Protein AF-A0A822G9Q0-F1 (afdb_monomer_lite)

Radius of gyration: 15.82 Å; chains: 1; bounding box: 47×33×41 Å

Sequence (144 aa):
IFIHFIEAINGRDPIRTTTFRTIPLTQNSLTIFWSRPFHLAFIEFYNKMYYLAIIQKTYQQPTNIVKKIKSSDRCQHISELFNETFVQLNLIRRIKYYHLPCQQNLSKLQCFYDDVHICLCYNHRKQHVANCFEFNHDMKLDCL

Structure (mmCIF, N/CA/C/O backbone):
data_AF-A0A822G9Q0-F1
#
_entry.id   AF-A0A822G9Q0-F1
#
loop_
_atom_site.group_PDB
_atom_site.id
_atom_site.type_symbol
_atom_site.label_atom_id
_atom_site.label_alt_id
_atom_site.label_comp_id
_atom_site.label_asym_id
_atom_site.label_entity_id
_atom_site.label_seq_id
_atom_site.pdbx_PDB_ins_code
_atom_site.Cartn_x
_atom_site.Cartn_y
_atom_site.Cartn_z
_atom_site.occupancy
_atom_site.B_iso_or_equiv
_atom_site.auth_seq_id
_atom_site.auth_comp_id
_atom_site.auth_asym_id
_atom_site.auth_atom_id
_atom_site.pdbx_PDB_model_num
ATOM 1 N N . ILE A 1 1 ? -12.779 5.415 6.905 1.00 88.81 1 ILE A N 1
ATOM 2 C CA . ILE A 1 1 ? -11.523 4.776 6.451 1.00 88.81 1 ILE A CA 1
ATOM 3 C C . ILE A 1 1 ? -11.821 3.354 6.021 1.00 88.81 1 ILE A C 1
ATOM 5 O O . ILE A 1 1 ? -12.702 2.732 6.616 1.00 88.81 1 ILE A O 1
ATOM 9 N N . PHE A 1 2 ? -11.113 2.855 5.015 1.00 92.25 2 PHE A N 1
ATOM 10 C CA . PHE A 1 2 ? -11.169 1.443 4.643 1.00 92.25 2 PHE A CA 1
ATOM 11 C C . PHE A 1 2 ? -9.902 0.746 5.129 1.00 92.25 2 PHE A C 1
ATOM 13 O O . PHE A 1 2 ? -8.832 1.348 5.190 1.00 92.25 2 PHE A O 1
ATOM 20 N N . ILE A 1 3 ? -10.038 -0.513 5.528 1.00 93.31 3 ILE A N 1
ATOM 21 C CA . ILE A 1 3 ? -8.920 -1.383 5.870 1.00 93.31 3 ILE A CA 1
ATOM 22 C C . ILE A 1 3 ? -8.995 -2.598 4.955 1.00 93.31 3 ILE A C 1
ATOM 24 O O . ILE A 1 3 ? -9.992 -3.321 4.961 1.00 93.31 3 ILE A O 1
ATOM 28 N N . HIS A 1 4 ? -7.939 -2.808 4.178 1.00 94.88 4 HIS A N 1
ATOM 29 C CA . HIS A 1 4 ? -7.802 -3.914 3.240 1.00 94.88 4 HIS A CA 1
ATOM 30 C C . HIS A 1 4 ? -6.850 -4.947 3.823 1.00 94.88 4 HIS A C 1
ATOM 32 O O . HIS A 1 4 ? -5.663 -4.677 3.998 1.00 94.88 4 HIS A O 1
ATOM 38 N N . PHE A 1 5 ? -7.371 -6.132 4.098 1.00 93.81 5 PHE A N 1
ATOM 39 C CA . PHE A 1 5 ? -6.606 -7.296 4.512 1.00 93.81 5 PHE A CA 1
ATOM 40 C C . PHE A 1 5 ? -6.278 -8.134 3.282 1.00 93.81 5 PHE A C 1
ATOM 42 O O . PHE A 1 5 ? -7.180 -8.498 2.526 1.00 93.81 5 PHE A O 1
ATOM 49 N N . ILE A 1 6 ? -4.993 -8.418 3.079 1.00 94.25 6 ILE A N 1
ATOM 50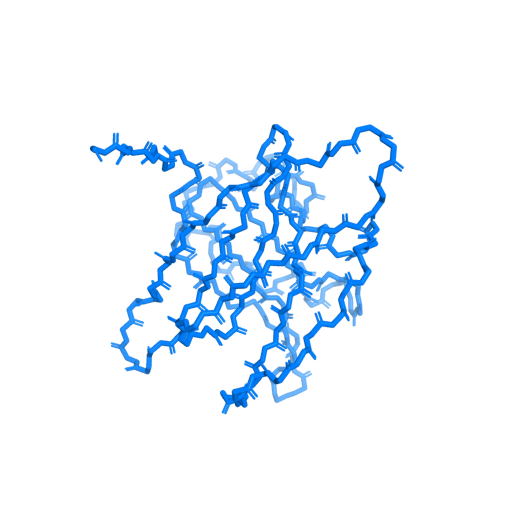 C CA . ILE A 1 6 ? -4.495 -9.189 1.941 1.00 94.25 6 ILE A CA 1
ATOM 51 C C . ILE A 1 6 ? -3.943 -10.513 2.444 1.00 94.25 6 ILE A C 1
ATOM 53 O O . ILE A 1 6 ? -3.006 -10.549 3.247 1.00 94.25 6 ILE A O 1
ATOM 57 N N . GLU A 1 7 ? -4.508 -11.603 1.952 1.00 92.56 7 GLU A N 1
ATOM 58 C CA . GLU A 1 7 ? -4.025 -12.955 2.172 1.00 92.56 7 GLU A CA 1
ATOM 59 C C . GLU A 1 7 ? -3.184 -13.394 0.969 1.00 92.56 7 GLU A C 1
ATOM 61 O O . GLU A 1 7 ? -3.703 -13.619 -0.122 1.00 92.56 7 GLU A O 1
ATOM 66 N N . ALA A 1 8 ? -1.867 -13.494 1.160 1.00 89.00 8 ALA A N 1
ATOM 67 C CA . ALA A 1 8 ? -0.974 -14.082 0.172 1.00 89.00 8 ALA A CA 1
ATOM 68 C C . ALA A 1 8 ? -1.121 -15.612 0.166 1.00 89.00 8 ALA A C 1
ATOM 70 O O . ALA A 1 8 ? -0.971 -16.254 1.206 1.00 89.00 8 ALA A O 1
ATOM 71 N N . ILE A 1 9 ? -1.381 -16.189 -1.008 1.00 86.19 9 ILE A N 1
ATOM 72 C CA . ILE A 1 9 ? -1.515 -17.634 -1.209 1.00 86.19 9 ILE A CA 1
ATOM 73 C C . ILE A 1 9 ? -0.454 -18.071 -2.215 1.00 86.19 9 ILE A C 1
ATOM 75 O O . ILE A 1 9 ? -0.331 -17.497 -3.294 1.00 86.19 9 ILE A O 1
ATOM 79 N N . ASN A 1 10 ? 0.328 -19.096 -1.877 1.00 83.25 10 ASN A N 1
ATOM 80 C CA . ASN A 1 10 ? 1.392 -19.571 -2.760 1.00 83.25 10 ASN A CA 1
ATOM 81 C C . ASN A 1 10 ? 0.824 -20.037 -4.111 1.00 83.25 10 ASN A C 1
ATOM 83 O O . ASN A 1 10 ? -0.031 -20.919 -4.164 1.00 83.25 10 ASN A O 1
ATOM 87 N N . GLY A 1 11 ? 1.337 -19.455 -5.199 1.00 80.81 11 GLY A N 1
ATOM 88 C CA . GLY A 1 11 ? 0.960 -19.811 -6.570 1.00 80.81 11 GLY A CA 1
ATOM 89 C C . GLY A 1 11 ? -0.411 -19.298 -7.024 1.00 80.81 11 GLY A C 1
ATOM 90 O O . GLY A 1 11 ? -0.907 -19.776 -8.040 1.00 80.81 11 GLY A O 1
ATOM 91 N N . ARG A 1 12 ? -1.035 -18.368 -6.287 1.00 87.12 12 ARG A N 1
ATOM 92 C CA . ARG A 1 12 ? -2.306 -17.727 -6.659 1.00 87.12 12 ARG A CA 1
ATOM 93 C C . ARG A 1 12 ? -2.265 -16.229 -6.385 1.00 87.12 12 ARG A C 1
ATOM 95 O O . ARG A 1 12 ? -1.448 -15.763 -5.590 1.00 87.12 12 ARG A O 1
ATOM 102 N N . ASP A 1 13 ? -3.187 -15.505 -7.007 1.00 87.12 13 ASP A N 1
ATOM 103 C CA . ASP A 1 13 ? -3.369 -14.089 -6.719 1.00 87.12 13 ASP A CA 1
ATOM 104 C C . ASP A 1 13 ? -3.800 -13.876 -5.260 1.00 87.12 13 ASP A C 1
ATOM 106 O O . ASP A 1 13 ? -4.556 -14.690 -4.710 1.00 87.12 13 ASP A O 1
ATOM 110 N N . PRO A 1 14 ? -3.324 -12.803 -4.604 1.00 91.69 14 PRO A N 1
ATOM 111 C CA . PRO A 1 14 ? -3.699 -12.526 -3.228 1.00 91.69 14 PRO A CA 1
ATOM 112 C C . PRO A 1 14 ? -5.201 -12.272 -3.081 1.00 91.69 14 PRO A C 1
ATOM 114 O O . PRO A 1 14 ? -5.807 -11.537 -3.860 1.00 91.69 14 PRO A O 1
ATOM 117 N N . ILE A 1 15 ? -5.800 -12.816 -2.022 1.00 91.94 15 ILE A N 1
ATOM 118 C CA . ILE A 1 15 ? -7.208 -12.564 -1.709 1.00 91.94 15 ILE A CA 1
ATOM 119 C C . ILE A 1 15 ? -7.304 -11.292 -0.874 1.00 91.94 15 ILE A C 1
ATOM 121 O O . ILE A 1 15 ? -6.694 -11.179 0.191 1.00 91.94 15 ILE A O 1
ATOM 125 N N . ARG A 1 16 ? -8.109 -10.333 -1.335 1.00 92.56 16 ARG A N 1
ATOM 126 C CA . ARG A 1 16 ? -8.409 -9.103 -0.599 1.00 92.56 16 ARG A CA 1
ATOM 127 C C . ARG A 1 16 ? -9.763 -9.201 0.085 1.00 92.56 16 ARG A C 1
ATOM 129 O O . ARG A 1 16 ? -10.776 -9.425 -0.569 1.00 92.56 16 ARG A O 1
ATOM 136 N N . THR A 1 17 ? -9.795 -8.901 1.380 1.00 92.44 17 THR A N 1
ATOM 137 C CA . THR A 1 17 ? -11.037 -8.595 2.097 1.00 92.44 17 THR A CA 1
ATOM 138 C C . THR A 1 17 ? -10.959 -7.184 2.662 1.00 92.44 17 THR A C 1
ATOM 140 O O . THR A 1 17 ? -9.946 -6.802 3.241 1.00 92.44 17 THR A O 1
ATOM 143 N N . T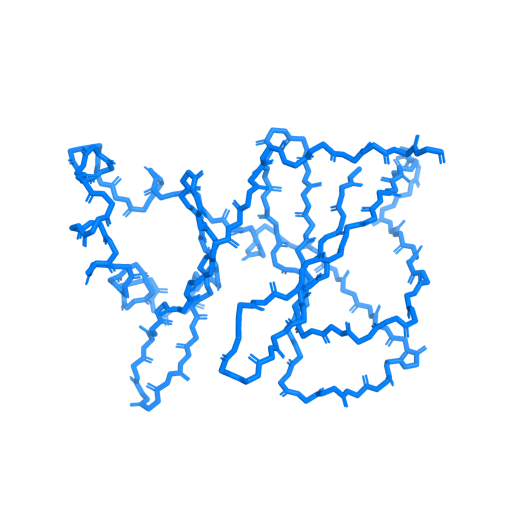HR A 1 18 ? -12.027 -6.406 2.515 1.00 91.81 18 THR A N 1
ATOM 144 C CA . THR A 1 18 ? -12.065 -5.011 2.964 1.00 91.81 18 THR A CA 1
ATOM 145 C C . THR A 1 18 ? -13.113 -4.839 4.053 1.00 91.81 18 THR A C 1
ATOM 147 O O . THR A 1 18 ? -14.207 -5.389 3.967 1.00 91.81 18 THR A O 1
ATOM 150 N N . THR A 1 19 ? -12.797 -4.041 5.066 1.00 91.00 19 THR A N 1
ATOM 151 C CA . THR A 1 19 ? -13.773 -3.527 6.029 1.00 91.00 19 THR A CA 1
ATOM 152 C C . THR A 1 19 ? -13.689 -2.009 6.085 1.00 91.00 19 THR A C 1
ATOM 154 O O . THR A 1 19 ? -12.679 -1.423 5.698 1.00 91.00 19 THR A O 1
ATOM 157 N N . PHE A 1 20 ? -14.736 -1.357 6.578 1.00 89.19 20 PHE A N 1
ATOM 158 C CA . PHE A 1 20 ? -14.740 0.083 6.781 1.00 89.19 20 PHE A CA 1
ATOM 159 C C . PHE A 1 20 ? -15.082 0.422 8.226 1.00 89.19 20 PHE A C 1
ATOM 161 O O . PHE A 1 20 ? -15.868 -0.254 8.898 1.00 89.19 20 PHE A O 1
ATOM 168 N N . ARG A 1 21 ? -14.473 1.502 8.707 1.00 87.25 21 ARG A N 1
ATOM 169 C CA . ARG A 1 21 ? -14.744 2.074 10.022 1.00 87.25 21 ARG A CA 1
ATOM 170 C C . ARG A 1 21 ? -14.672 3.591 9.956 1.00 87.25 21 ARG A C 1
ATOM 172 O O . ARG A 1 21 ? -13.888 4.167 9.194 1.00 87.25 21 ARG A O 1
ATOM 179 N N . THR A 1 22 ? -15.482 4.234 10.779 1.00 84.69 22 THR A N 1
ATOM 180 C CA . THR A 1 22 ? -15.422 5.678 11.008 1.00 84.69 22 THR A CA 1
ATOM 181 C C . THR A 1 22 ? -14.578 5.919 12.250 1.00 84.69 22 THR A C 1
ATOM 183 O O . THR A 1 22 ? -14.722 5.195 13.232 1.00 84.69 22 THR A O 1
ATOM 186 N N . ILE A 1 23 ? -13.688 6.907 12.199 1.00 80.12 23 ILE A N 1
ATOM 187 C CA . ILE A 1 23 ? -12.932 7.355 13.370 1.00 80.12 23 ILE A CA 1
ATOM 188 C C . ILE A 1 23 ? -13.666 8.588 13.908 1.00 80.12 23 ILE A C 1
ATOM 190 O O . ILE A 1 23 ? -13.750 9.582 13.181 1.00 80.12 23 ILE A O 1
ATOM 194 N N . PRO A 1 24 ? -14.249 8.537 15.119 1.00 81.12 24 PRO A N 1
ATOM 195 C CA . PRO A 1 24 ? -14.837 9.717 15.744 1.00 81.12 24 PRO A CA 1
ATOM 196 C C . PRO A 1 24 ? -13.792 10.827 15.898 1.00 81.12 24 PRO A C 1
ATOM 198 O O . PRO A 1 24 ? -12.643 10.540 16.219 1.00 81.12 24 PRO A O 1
ATOM 201 N N . LEU A 1 25 ? -14.188 12.095 15.743 1.00 76.38 25 LEU A N 1
ATOM 202 C CA . LEU A 1 25 ? -13.270 13.248 15.832 1.00 76.38 25 LEU A CA 1
ATOM 203 C C . LEU A 1 25 ? -12.506 13.334 17.166 1.00 76.38 25 LEU A C 1
ATOM 205 O O . LEU A 1 25 ? -11.442 13.938 17.235 1.00 76.38 25 LEU A O 1
ATOM 209 N N . THR A 1 26 ? -13.049 12.739 18.226 1.00 81.56 26 THR A N 1
ATOM 210 C CA . THR A 1 26 ? -12.469 12.730 19.574 1.00 81.56 26 THR A CA 1
ATOM 211 C C . THR A 1 26 ? -11.483 11.584 19.812 1.00 81.56 26 THR A C 1
ATOM 213 O O . THR A 1 26 ? -10.887 11.513 20.886 1.00 81.56 26 THR A O 1
ATOM 216 N N . GLN A 1 27 ? -11.312 10.671 18.851 1.00 82.62 27 GLN A N 1
ATOM 217 C CA . GLN A 1 27 ? -10.495 9.470 19.001 1.00 82.62 27 GLN A CA 1
ATOM 218 C C . GLN A 1 27 ? -9.371 9.422 17.964 1.00 82.62 27 GLN A C 1
ATOM 220 O O . GLN A 1 27 ? -9.580 9.649 16.778 1.00 82.62 27 GLN A O 1
ATOM 225 N N . ASN A 1 28 ? -8.175 9.039 18.417 1.00 84.06 28 ASN A N 1
ATOM 226 C CA . ASN A 1 28 ? -6.989 8.874 17.564 1.00 84.06 28 ASN A CA 1
ATOM 227 C C . ASN A 1 28 ? -6.622 7.397 17.341 1.00 84.06 28 ASN A C 1
ATOM 229 O O . ASN A 1 28 ? -5.556 7.087 16.806 1.00 84.06 28 ASN A O 1
ATOM 233 N N . SER A 1 29 ? -7.474 6.479 17.793 1.00 86.44 29 SER A N 1
ATOM 234 C CA . SER A 1 29 ? -7.286 5.037 17.687 1.00 86.44 29 SER A CA 1
ATOM 235 C C . SER A 1 29 ? -8.590 4.358 17.285 1.00 86.44 29 SER A C 1
ATOM 237 O O . SER A 1 29 ? -9.683 4.870 17.515 1.00 86.44 29 SER A O 1
ATOM 239 N N . LEU A 1 30 ? -8.456 3.191 16.664 1.00 87.25 30 LEU A N 1
ATOM 240 C CA . LEU A 1 30 ? -9.561 2.348 16.240 1.00 87.25 30 LEU A CA 1
ATOM 241 C C . LEU A 1 30 ? -9.217 0.902 16.590 1.00 87.25 30 LEU A C 1
ATOM 243 O O . LEU A 1 30 ? -8.116 0.440 16.290 1.00 87.25 30 LEU A O 1
ATOM 247 N N . THR A 1 31 ? -10.179 0.184 17.160 1.00 88.44 31 THR A N 1
ATOM 248 C CA . THR A 1 31 ? -10.078 -1.262 17.376 1.00 88.44 31 THR A CA 1
ATOM 249 C C . THR A 1 31 ? -10.844 -1.991 16.280 1.00 88.44 31 THR A C 1
ATOM 251 O O . THR A 1 31 ? -12.013 -1.698 16.020 1.00 88.44 31 THR A O 1
ATOM 254 N N . ILE A 1 32 ? -10.186 -2.950 15.632 1.00 88.25 32 ILE A N 1
ATOM 255 C CA . ILE A 1 32 ? -10.783 -3.793 14.595 1.00 88.25 32 ILE A CA 1
ATOM 256 C C . ILE A 1 32 ? -10.710 -5.235 15.074 1.00 88.25 32 ILE A C 1
ATOM 258 O O . ILE A 1 32 ? -9.626 -5.756 15.325 1.00 88.25 32 ILE A O 1
ATOM 262 N N . PHE A 1 33 ? -11.869 -5.879 15.168 1.00 87.81 33 PHE A N 1
ATOM 263 C CA . PHE A 1 33 ? -11.957 -7.313 15.401 1.00 87.81 33 PHE A CA 1
ATOM 264 C C . PHE A 1 33 ? -11.914 -8.025 14.053 1.00 87.81 33 PHE A C 1
ATOM 266 O O . PHE A 1 33 ? -12.764 -7.781 13.195 1.00 87.81 33 PHE A O 1
ATOM 273 N N . TRP A 1 34 ? -10.910 -8.875 13.862 1.00 87.62 34 TRP A N 1
ATOM 274 C CA . TRP A 1 34 ? -10.694 -9.596 12.614 1.00 87.62 34 TRP A CA 1
ATOM 275 C C . TRP A 1 34 ? -10.362 -11.057 12.899 1.00 87.62 34 TRP A C 1
ATOM 277 O O . TRP A 1 34 ? -9.453 -11.342 13.671 1.00 87.62 34 TRP A O 1
ATOM 287 N N . SER A 1 35 ? -11.105 -11.979 12.286 1.00 85.75 35 SER A N 1
ATOM 288 C CA . SER A 1 35 ? -10.979 -13.425 12.526 1.00 85.75 35 SER A CA 1
ATOM 289 C C . SER A 1 35 ? -10.396 -14.205 11.347 1.00 85.75 35 SER A C 1
ATOM 291 O O . SER A 1 35 ? -10.047 -15.373 11.502 1.00 85.75 35 SER A O 1
ATOM 293 N N . ARG A 1 36 ? -10.294 -13.587 10.164 1.00 87.25 36 ARG A N 1
ATOM 294 C CA . ARG A 1 36 ? -9.798 -14.248 8.951 1.00 87.25 36 ARG A CA 1
ATOM 295 C C . ARG A 1 36 ? -8.276 -14.133 8.837 1.00 87.25 36 ARG A C 1
ATOM 297 O O . ARG A 1 36 ? -7.713 -13.137 9.299 1.00 87.25 36 ARG A O 1
ATOM 304 N N . PRO A 1 37 ? -7.600 -15.113 8.218 1.00 87.56 37 PRO A N 1
ATOM 305 C CA . PRO A 1 37 ? -6.177 -15.004 7.937 1.00 87.56 37 PRO A CA 1
ATOM 306 C C . PRO A 1 37 ? -5.872 -13.815 7.024 1.00 87.56 37 PRO A C 1
ATOM 308 O O . PRO A 1 37 ? -6.664 -13.441 6.162 1.00 87.56 37 PRO A O 1
ATOM 311 N N . PHE A 1 38 ? -4.721 -13.192 7.255 1.00 91.06 38 PHE A N 1
ATOM 312 C CA . PHE A 1 38 ? -4.157 -12.163 6.392 1.00 91.06 38 PHE A CA 1
ATOM 313 C C . PHE A 1 38 ? -2.646 -12.094 6.612 1.00 91.06 38 PHE A C 1
ATOM 315 O O . PHE A 1 38 ? -2.138 -12.506 7.651 1.00 91.06 38 PHE A O 1
ATOM 322 N N . HIS A 1 39 ? -1.938 -11.555 5.627 1.00 91.62 39 HIS A N 1
ATOM 323 C CA . HIS A 1 39 ? -0.494 -11.339 5.667 1.00 91.62 39 HIS A CA 1
ATOM 324 C C . HIS A 1 39 ? -0.154 -9.849 5.633 1.00 91.62 39 HIS A C 1
ATOM 326 O O . HIS A 1 39 ? 0.829 -9.421 6.232 1.00 91.62 39 HIS A O 1
ATOM 332 N N . LEU A 1 40 ? -0.979 -9.043 4.961 1.00 93.38 40 LEU A N 1
ATOM 333 C CA . LEU A 1 40 ? -0.801 -7.598 4.863 1.00 93.38 40 LEU A CA 1
ATOM 334 C C . LEU A 1 40 ? -2.086 -6.887 5.269 1.00 93.38 40 LEU A C 1
ATOM 336 O O . LEU A 1 40 ? -3.181 -7.389 5.012 1.00 93.38 40 LEU A O 1
ATOM 340 N N . ALA A 1 41 ? -1.951 -5.702 5.856 1.00 94.62 41 ALA A N 1
ATOM 341 C CA . ALA A 1 41 ? -3.070 -4.789 6.035 1.00 94.62 41 ALA A CA 1
ATOM 342 C C . ALA A 1 41 ? -2.703 -3.395 5.525 1.00 94.62 41 ALA A C 1
ATOM 344 O O . ALA A 1 41 ? -1.697 -2.822 5.953 1.00 94.62 41 ALA A O 1
ATOM 345 N N . PHE A 1 42 ? -3.546 -2.850 4.653 1.00 96.00 42 PHE A N 1
ATOM 346 C CA . PHE A 1 42 ? -3.468 -1.473 4.178 1.00 96.00 42 PHE A CA 1
ATOM 347 C C . PHE A 1 42 ? -4.631 -0.664 4.733 1.00 96.00 42 PHE A C 1
ATOM 349 O O . PHE A 1 42 ? -5.751 -1.161 4.816 1.00 96.00 42 PHE A O 1
ATOM 356 N N . ILE A 1 43 ? -4.373 0.589 5.088 1.00 94.69 43 ILE A N 1
ATOM 357 C CA . ILE A 1 43 ? -5.411 1.554 5.446 1.00 94.69 43 ILE A CA 1
ATOM 358 C C . ILE A 1 43 ? -5.548 2.542 4.296 1.00 94.69 43 ILE A C 1
ATOM 360 O O . ILE A 1 43 ? -4.566 3.162 3.894 1.00 94.69 43 ILE A O 1
ATOM 364 N N . GLU A 1 44 ? -6.767 2.693 3.797 1.00 94.38 44 GLU A N 1
ATOM 365 C CA . GLU A 1 44 ? -7.144 3.693 2.806 1.00 94.38 44 GLU A CA 1
ATOM 366 C C . GLU A 1 44 ? -7.882 4.849 3.503 1.00 94.38 44 GLU A C 1
ATOM 368 O O . GLU A 1 44 ? -8.925 4.676 4.156 1.00 94.38 44 GLU A O 1
ATOM 373 N N . PHE A 1 45 ? -7.313 6.045 3.362 1.00 89.62 45 PHE A N 1
ATOM 374 C CA . PHE A 1 45 ? -7.931 7.315 3.739 1.00 89.62 45 PHE A CA 1
ATOM 375 C C . PHE A 1 45 ? -8.585 7.992 2.525 1.00 89.62 45 PHE A C 1
ATOM 377 O O . PHE A 1 45 ? -8.569 7.476 1.408 1.00 89.62 45 PHE A O 1
ATOM 384 N N . TYR A 1 46 ? -9.183 9.164 2.755 1.00 80.50 46 TYR A N 1
ATOM 385 C CA . TYR A 1 46 ? -9.806 9.976 1.708 1.00 80.50 46 TYR A CA 1
ATOM 386 C C . TYR A 1 46 ? -8.832 10.229 0.537 1.00 80.50 46 TYR A C 1
ATOM 388 O O . TYR A 1 46 ? -7.628 10.366 0.757 1.00 80.50 46 TYR A O 1
ATOM 396 N N . ASN A 1 47 ? -9.347 10.287 -0.697 1.00 84.81 47 ASN A N 1
ATOM 397 C CA . ASN A 1 47 ? -8.570 10.425 -1.943 1.00 84.81 47 ASN A CA 1
ATOM 398 C C . ASN A 1 47 ? -7.574 9.286 -2.237 1.00 84.81 47 ASN A C 1
ATOM 400 O O . ASN A 1 47 ? -6.497 9.545 -2.765 1.00 84.81 47 ASN A O 1
ATOM 404 N N . LYS A 1 48 ? -7.913 8.030 -1.908 1.00 88.69 48 LYS A N 1
ATOM 405 C CA . LYS A 1 48 ? -7.091 6.852 -2.260 1.00 88.69 48 LYS A CA 1
ATOM 406 C C . LYS A 1 48 ? -5.659 6.923 -1.715 1.00 88.69 48 LYS A C 1
ATOM 408 O O . LYS A 1 48 ? -4.723 6.406 -2.312 1.00 88.69 48 LYS A O 1
ATOM 413 N N . MET A 1 49 ? -5.481 7.547 -0.550 1.00 93.25 49 MET A N 1
ATOM 414 C CA . MET A 1 49 ? -4.193 7.534 0.138 1.00 93.25 49 MET A CA 1
ATOM 415 C C . MET A 1 49 ? -4.038 6.237 0.927 1.00 93.25 49 MET A C 1
ATOM 417 O O . MET A 1 49 ? -4.751 6.014 1.909 1.00 93.25 49 MET A O 1
ATOM 421 N N . TYR A 1 50 ? -3.081 5.408 0.515 1.00 96.50 50 TYR A N 1
ATOM 422 C CA . TYR A 1 50 ? -2.810 4.113 1.132 1.00 96.50 50 TYR A CA 1
ATOM 423 C C . TYR A 1 50 ? -1.664 4.183 2.137 1.00 96.50 50 TYR A C 1
ATOM 425 O O . TYR A 1 50 ? -0.642 4.830 1.907 1.00 96.50 50 TYR A O 1
ATOM 433 N N . TYR A 1 51 ? -1.820 3.466 3.245 1.00 95.94 51 TYR A N 1
ATOM 434 C CA . TYR A 1 51 ? -0.809 3.309 4.283 1.00 95.94 51 TYR A CA 1
ATOM 435 C C . TYR A 1 51 ? -0.615 1.830 4.585 1.00 95.94 51 TYR A C 1
ATOM 437 O O . TYR A 1 51 ? -1.586 1.116 4.840 1.00 95.94 51 TYR A O 1
ATOM 445 N N . LEU A 1 52 ? 0.632 1.372 4.607 1.00 95.75 52 LEU A N 1
ATOM 446 C CA . LEU A 1 52 ? 0.969 0.013 5.002 1.00 95.75 52 LEU A CA 1
ATOM 447 C C . LEU A 1 52 ? 0.949 -0.103 6.528 1.00 95.75 52 LEU A C 1
ATOM 449 O O . LEU A 1 52 ? 1.851 0.349 7.233 1.00 95.75 52 LEU A O 1
ATOM 453 N N . ALA A 1 53 ? -0.104 -0.716 7.058 1.00 93.88 53 ALA A N 1
ATOM 454 C CA . ALA A 1 53 ? -0.284 -0.842 8.495 1.00 93.88 53 ALA A CA 1
ATOM 455 C C . ALA A 1 53 ? 0.470 -2.052 9.053 1.00 93.88 53 ALA A C 1
ATOM 457 O O . ALA A 1 53 ? 1.183 -1.931 10.050 1.00 93.88 53 ALA A O 1
ATOM 458 N N . ILE A 1 54 ? 0.310 -3.221 8.430 1.00 92.38 54 ILE A N 1
ATOM 459 C CA . ILE A 1 54 ? 0.795 -4.494 8.975 1.00 92.38 54 ILE A CA 1
ATOM 460 C C . ILE A 1 54 ? 1.439 -5.328 7.865 1.00 92.38 54 ILE A C 1
ATOM 462 O O . ILE A 1 54 ? 0.890 -5.430 6.770 1.00 92.38 54 ILE A O 1
ATOM 466 N N . ILE A 1 55 ? 2.570 -5.962 8.190 1.00 90.19 55 ILE A N 1
ATOM 467 C CA . ILE A 1 55 ? 3.190 -7.046 7.420 1.00 90.19 55 ILE A CA 1
ATOM 468 C C . ILE A 1 55 ? 3.442 -8.213 8.377 1.00 90.19 55 ILE A C 1
ATOM 470 O O . ILE A 1 55 ? 4.129 -8.048 9.385 1.00 90.19 55 ILE A O 1
ATOM 474 N N . GLN A 1 56 ? 2.930 -9.393 8.048 1.00 86.06 56 GLN A N 1
ATOM 475 C CA . GLN A 1 56 ? 3.156 -10.638 8.775 1.00 86.06 56 GLN A CA 1
ATOM 476 C C . GLN A 1 56 ? 3.820 -11.651 7.843 1.00 86.06 56 GLN A C 1
ATOM 478 O O . GLN A 1 56 ? 3.305 -11.954 6.771 1.00 86.06 56 GLN A O 1
ATOM 483 N N . LYS A 1 57 ? 4.989 -12.165 8.246 1.00 72.56 57 LYS A N 1
ATOM 484 C CA . LYS A 1 57 ? 5.733 -13.181 7.475 1.00 72.56 57 LYS A CA 1
ATOM 485 C C . LYS A 1 57 ? 5.204 -14.595 7.702 1.00 72.56 57 LYS A C 1
ATOM 487 O O . LYS A 1 57 ? 5.287 -15.431 6.813 1.00 72.56 57 LYS A O 1
ATOM 492 N N . THR A 1 58 ? 4.693 -14.853 8.896 1.00 66.00 58 THR A N 1
ATOM 493 C CA . THR A 1 58 ? 4.063 -16.106 9.300 1.00 66.00 58 THR A CA 1
ATOM 494 C C . THR A 1 58 ? 2.713 -15.759 9.899 1.00 66.00 58 THR A C 1
ATOM 496 O O . THR A 1 58 ? 2.624 -14.829 10.703 1.00 66.00 58 THR A O 1
ATOM 499 N N . TYR A 1 59 ? 1.665 -16.484 9.501 1.00 60.69 59 TYR A N 1
ATOM 500 C CA . TYR A 1 59 ? 0.365 -16.365 10.149 1.00 60.69 59 TYR A CA 1
ATOM 501 C C . TYR A 1 59 ? 0.524 -16.777 11.614 1.00 60.69 59 TYR A C 1
ATOM 503 O O . TYR A 1 59 ? 0.694 -17.950 11.941 1.00 60.69 59 TYR A O 1
ATOM 511 N N . GLN A 1 60 ? 0.523 -15.788 12.495 1.00 60.28 60 GLN A N 1
ATOM 512 C CA . GLN A 1 60 ? 0.344 -15.979 13.922 1.00 60.28 60 GLN A CA 1
ATOM 513 C C . GLN A 1 60 ? -1.053 -15.451 14.195 1.00 60.28 60 GLN A C 1
ATOM 515 O O . GLN A 1 60 ? -1.299 -14.284 13.899 1.00 60.28 60 GLN A O 1
ATOM 520 N N . GLN A 1 61 ? -1.966 -16.289 14.703 1.00 59.00 61 GLN A N 1
ATOM 521 C CA . GLN A 1 61 ? -3.259 -15.805 15.192 1.00 59.00 61 GLN A CA 1
ATOM 522 C C . GLN A 1 61 ? -2.979 -14.655 16.161 1.00 59.00 61 GLN A C 1
ATOM 524 O O . GLN A 1 61 ? -2.426 -14.897 17.238 1.00 59.00 61 GLN A O 1
ATOM 529 N N . PRO A 1 62 ? -3.262 -13.400 15.784 1.00 61.50 62 PRO A N 1
ATOM 530 C CA . PRO A 1 62 ? -2.866 -12.297 16.623 1.00 61.50 62 PRO A CA 1
ATOM 531 C C . PRO A 1 62 ? -3.855 -12.249 17.773 1.00 61.50 62 PRO A C 1
ATOM 533 O O . PRO A 1 62 ? -5.047 -12.053 17.551 1.00 61.50 62 PRO A O 1
ATOM 536 N N . THR A 1 63 ? -3.377 -12.408 19.003 1.00 67.19 63 THR A N 1
ATOM 537 C CA . THR A 1 63 ? -4.230 -12.178 20.170 1.00 67.19 63 THR A CA 1
ATOM 538 C C . THR A 1 63 ? -4.531 -10.689 20.330 1.00 67.19 63 THR A C 1
ATOM 540 O O . THR A 1 63 ? -5.638 -10.382 20.745 1.00 67.19 63 THR A O 1
ATOM 543 N N . ASN A 1 64 ? -3.613 -9.783 19.936 1.00 78.00 64 ASN A N 1
ATOM 544 C CA . ASN A 1 64 ? -3.816 -8.329 19.778 1.00 78.00 64 ASN A CA 1
ATOM 545 C C . ASN A 1 64 ? -2.672 -7.680 18.956 1.00 78.00 64 ASN A C 1
ATOM 547 O O . ASN A 1 64 ? -1.506 -7.857 19.300 1.00 78.00 64 ASN A O 1
ATOM 551 N N . ILE A 1 65 ? -2.971 -6.881 17.917 1.00 83.44 65 ILE A N 1
ATOM 552 C CA . ILE A 1 65 ? -1.967 -6.073 17.182 1.00 83.44 65 ILE A CA 1
ATOM 553 C C . ILE A 1 65 ? -2.221 -4.594 17.434 1.00 83.44 65 ILE A C 1
ATOM 555 O O . ILE A 1 65 ? -3.304 -4.089 17.149 1.00 83.44 65 ILE A O 1
ATOM 559 N N . VAL A 1 66 ? -1.192 -3.881 17.887 1.00 87.75 66 VAL A N 1
ATOM 560 C CA . VAL A 1 66 ? -1.227 -2.423 18.032 1.00 87.75 66 VAL A CA 1
ATOM 561 C C . VAL A 1 66 ? -0.289 -1.801 17.003 1.00 87.75 66 VAL A C 1
ATOM 563 O O . VAL A 1 66 ? 0.922 -2.008 17.048 1.00 87.75 66 VAL A O 1
ATOM 566 N N . LYS A 1 67 ? -0.840 -1.007 16.080 1.00 89.38 67 LYS A N 1
ATOM 567 C CA . LYS A 1 67 ? -0.071 -0.240 15.093 1.00 89.38 67 LYS A CA 1
ATOM 568 C C . LYS A 1 67 ? -0.421 1.240 15.203 1.00 89.38 67 LYS A C 1
ATOM 570 O O . LYS A 1 67 ? -1.573 1.630 15.046 1.00 89.38 67 LYS A O 1
ATOM 575 N N . LYS A 1 68 ? 0.601 2.071 15.412 1.00 91.81 68 LYS A N 1
ATOM 576 C CA . LYS A 1 68 ? 0.513 3.524 15.241 1.00 91.81 68 LYS A CA 1
ATOM 577 C C . LYS A 1 68 ? 0.923 3.874 13.814 1.00 91.81 68 LYS A C 1
ATOM 579 O O . LYS A 1 68 ? 2.062 3.601 13.438 1.00 91.81 68 LYS A O 1
ATOM 584 N N . ILE A 1 69 ? 0.008 4.471 13.056 1.00 91.31 69 ILE A N 1
ATOM 585 C CA . ILE A 1 69 ? 0.264 4.918 11.684 1.00 91.31 69 ILE A CA 1
ATOM 586 C C . ILE A 1 69 ? 1.098 6.198 11.708 1.00 91.31 69 ILE A C 1
ATOM 588 O O . ILE A 1 69 ? 0.808 7.134 12.456 1.00 91.31 69 ILE A O 1
ATOM 592 N N . LYS A 1 70 ? 2.160 6.220 10.907 1.00 92.31 70 LYS A N 1
ATOM 593 C CA . LYS A 1 70 ? 3.079 7.345 10.718 1.00 92.31 70 LYS A CA 1
ATOM 594 C C . LYS A 1 70 ? 3.056 7.792 9.259 1.00 92.31 70 LYS A C 1
ATOM 596 O O . LYS A 1 70 ? 2.684 7.032 8.372 1.00 92.31 70 LYS A O 1
ATOM 601 N N . SER A 1 71 ? 3.537 9.004 8.989 1.00 90.19 71 SER A N 1
ATOM 602 C CA . SER A 1 71 ? 3.707 9.496 7.613 1.00 90.19 71 SER A CA 1
ATOM 603 C C . SER A 1 71 ? 4.616 8.598 6.767 1.00 90.19 71 SER A C 1
ATOM 605 O O . SER A 1 71 ? 4.377 8.442 5.577 1.00 90.19 71 SER A O 1
ATOM 607 N N . SER A 1 72 ? 5.610 7.954 7.385 1.00 90.69 72 SER A N 1
ATOM 608 C CA . SER A 1 72 ? 6.498 6.989 6.728 1.00 90.69 72 SER A CA 1
ATOM 609 C C . SER A 1 72 ? 5.816 5.683 6.314 1.00 90.69 72 SER A C 1
ATOM 611 O O . SER A 1 72 ? 6.388 4.946 5.523 1.00 90.69 72 SER A O 1
ATOM 613 N N . ASP A 1 73 ? 4.636 5.373 6.863 1.00 93.25 73 ASP A N 1
ATOM 614 C CA . ASP A 1 73 ? 3.857 4.196 6.459 1.00 93.25 73 ASP A CA 1
ATOM 615 C C . ASP A 1 73 ? 3.060 4.467 5.162 1.00 93.25 73 ASP A C 1
ATOM 617 O O . ASP A 1 73 ? 2.457 3.545 4.615 1.00 93.25 73 ASP A O 1
ATOM 621 N N . ARG A 1 74 ? 3.015 5.720 4.672 1.00 94.56 74 ARG A N 1
ATOM 622 C CA . ARG A 1 74 ? 2.285 6.093 3.451 1.00 94.56 74 ARG A CA 1
ATOM 623 C C . ARG A 1 74 ? 2.939 5.446 2.232 1.00 94.56 74 ARG A C 1
ATOM 625 O O . ARG A 1 74 ? 4.124 5.661 1.978 1.00 94.56 74 ARG A O 1
ATOM 632 N N . CYS A 1 75 ? 2.145 4.740 1.438 1.00 95.38 75 CYS A N 1
ATOM 633 C CA . CYS A 1 75 ? 2.564 4.293 0.120 1.00 95.38 75 CYS A CA 1
ATOM 634 C C . CYS A 1 75 ? 2.547 5.486 -0.838 1.00 95.38 75 CYS A C 1
ATOM 636 O O . CYS A 1 75 ? 1.562 6.221 -0.888 1.00 95.38 75 CYS A O 1
ATOM 638 N N . GLN A 1 76 ? 3.634 5.706 -1.574 1.00 94.56 76 GLN A N 1
ATOM 639 C CA . GLN A 1 76 ? 3.702 6.798 -2.552 1.00 94.56 76 GLN A CA 1
ATOM 640 C C . GLN A 1 76 ? 3.014 6.394 -3.858 1.00 94.56 76 GLN A C 1
ATOM 642 O O . GLN A 1 76 ? 3.063 5.225 -4.241 1.00 94.56 76 GLN A O 1
ATOM 647 N N . HIS A 1 77 ? 2.387 7.343 -4.548 1.00 94.88 77 HIS A N 1
ATOM 648 C CA . HIS A 1 77 ? 1.923 7.106 -5.911 1.00 94.88 77 HIS A CA 1
ATOM 649 C C . HIS A 1 77 ? 3.121 7.068 -6.869 1.00 94.88 77 HIS A C 1
ATOM 651 O O . HIS A 1 77 ? 4.127 7.746 -6.653 1.00 94.88 77 HIS A O 1
ATOM 657 N N . ILE A 1 78 ? 3.025 6.306 -7.958 1.00 93.94 78 ILE A N 1
ATOM 658 C CA . ILE A 1 78 ? 4.120 6.149 -8.922 1.00 93.94 78 ILE A CA 1
ATOM 659 C C . ILE A 1 78 ? 4.572 7.481 -9.541 1.00 93.94 78 ILE A C 1
ATOM 661 O O . ILE A 1 78 ? 5.757 7.659 -9.820 1.00 93.94 78 ILE A O 1
ATOM 665 N N . SER A 1 79 ? 3.661 8.447 -9.682 1.00 93.38 79 SER A N 1
ATOM 666 C CA . SER A 1 79 ? 3.981 9.798 -10.165 1.00 93.38 79 SER A CA 1
ATOM 667 C C . SER A 1 79 ? 4.809 10.632 -9.189 1.00 93.38 79 SER A C 1
ATOM 669 O O . SER A 1 79 ? 5.370 11.645 -9.585 1.00 93.38 79 SER A O 1
ATOM 671 N N . GLU A 1 80 ? 4.890 10.233 -7.919 1.00 92.88 80 GLU A N 1
ATOM 672 C CA . GLU A 1 80 ? 5.780 10.853 -6.932 1.00 92.88 80 GLU A CA 1
ATOM 673 C C . GLU A 1 80 ? 7.191 10.241 -6.968 1.00 92.88 80 GLU A C 1
ATOM 675 O O . GLU A 1 80 ? 8.113 10.777 -6.358 1.00 92.88 80 GLU A O 1
ATOM 680 N N . LEU A 1 81 ? 7.354 9.097 -7.641 1.00 92.56 81 LEU A N 1
ATOM 681 C CA . LEU A 1 81 ? 8.592 8.315 -7.675 1.00 92.56 81 LEU A CA 1
ATOM 682 C C . LEU A 1 81 ? 9.331 8.423 -9.008 1.00 92.56 81 LEU A C 1
ATOM 684 O O . LEU A 1 81 ? 10.544 8.230 -9.054 1.00 92.56 81 LEU A O 1
ATOM 688 N N . PHE A 1 82 ? 8.606 8.706 -10.086 1.00 92.50 82 PHE A N 1
ATOM 689 C CA . PHE A 1 82 ? 9.142 8.778 -11.436 1.00 92.50 82 PHE A CA 1
ATOM 690 C C . PHE A 1 82 ? 8.676 10.039 -12.159 1.00 92.50 82 PHE A C 1
ATOM 692 O O . PHE A 1 82 ? 7.638 10.615 -11.844 1.00 92.50 82 PHE A O 1
ATOM 699 N N . ASN A 1 83 ? 9.428 10.423 -13.190 1.00 93.56 83 ASN A N 1
ATOM 700 C CA . ASN A 1 83 ? 9.061 11.520 -14.080 1.00 93.56 83 ASN A CA 1
ATOM 701 C C . ASN A 1 83 ? 7.766 11.216 -14.845 1.00 93.56 83 ASN A C 1
ATOM 703 O O . ASN A 1 83 ? 7.466 10.063 -15.158 1.00 93.56 83 ASN A O 1
ATOM 707 N N . GLU A 1 84 ? 7.058 12.263 -15.256 1.00 92.81 84 GLU A N 1
ATOM 708 C CA . GLU A 1 84 ? 5.785 12.151 -15.973 1.00 92.81 84 GLU A CA 1
ATOM 709 C C . GLU A 1 84 ? 5.881 11.288 -17.244 1.00 92.81 84 GLU A C 1
ATOM 711 O O . GLU A 1 84 ? 5.055 10.401 -17.458 1.00 92.81 84 GLU A O 1
ATOM 716 N N . THR A 1 85 ? 6.948 11.448 -18.036 1.00 93.94 85 THR A N 1
ATOM 717 C CA . THR A 1 85 ? 7.183 10.637 -19.245 1.00 93.94 85 THR A CA 1
ATOM 718 C C . THR A 1 85 ? 7.246 9.140 -18.943 1.00 93.94 85 THR A C 1
ATOM 720 O O . THR A 1 85 ? 6.822 8.325 -19.758 1.00 93.94 85 THR A O 1
ATOM 723 N N . PHE A 1 86 ? 7.766 8.758 -17.772 1.00 93.75 86 PHE A N 1
ATOM 724 C CA . PHE A 1 86 ? 7.812 7.360 -17.353 1.00 93.75 86 PHE A CA 1
ATOM 725 C C . PHE A 1 86 ? 6.418 6.846 -16.979 1.00 93.75 86 PHE A C 1
ATOM 727 O O . PHE A 1 86 ? 6.046 5.740 -17.369 1.00 93.75 86 PHE A O 1
ATOM 734 N N . VAL A 1 87 ? 5.636 7.646 -16.249 1.00 92.06 87 VAL A N 1
ATOM 735 C CA . VAL A 1 87 ? 4.271 7.286 -15.826 1.00 92.06 87 VAL A CA 1
ATOM 736 C C . VAL A 1 87 ? 3.361 7.057 -17.035 1.00 92.06 87 VAL A C 1
ATOM 738 O O . VAL A 1 87 ? 2.500 6.181 -16.989 1.00 92.06 87 VAL A O 1
ATOM 741 N N . GLN A 1 88 ? 3.603 7.773 -18.134 1.00 93.75 88 GLN A N 1
ATOM 742 C CA . GLN A 1 88 ? 2.887 7.629 -19.404 1.00 93.75 88 GLN A CA 1
ATOM 743 C C . GLN A 1 88 ? 3.308 6.399 -20.233 1.00 93.75 88 GLN A C 1
ATOM 745 O O . GLN A 1 88 ? 2.671 6.087 -21.241 1.00 93.75 88 GLN A O 1
ATOM 750 N N . LEU A 1 89 ? 4.372 5.680 -19.852 1.00 94.81 89 LEU A N 1
ATOM 751 C CA . LEU A 1 89 ? 4.748 4.447 -20.544 1.00 94.81 89 LEU A CA 1
ATOM 752 C C . LEU A 1 89 ? 3.677 3.367 -20.362 1.00 94.81 89 LEU A C 1
ATOM 754 O O . LEU A 1 89 ? 3.004 3.281 -19.338 1.00 94.81 89 LEU A O 1
ATOM 758 N N . ASN A 1 90 ? 3.597 2.458 -21.335 1.00 94.44 90 ASN A N 1
ATOM 759 C CA . ASN A 1 90 ? 2.785 1.252 -21.202 1.00 94.44 90 ASN A CA 1
ATOM 760 C C . ASN A 1 90 ? 3.182 0.462 -19.939 1.00 94.44 90 ASN A C 1
ATOM 762 O O . ASN A 1 90 ? 4.372 0.285 -19.658 1.00 94.44 90 ASN A O 1
ATOM 766 N N . LEU A 1 91 ? 2.180 -0.068 -19.236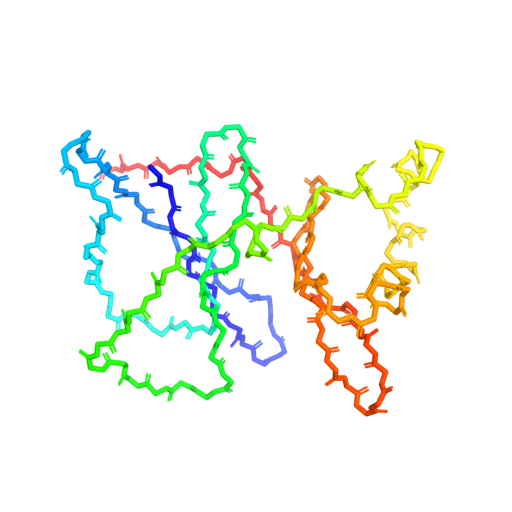 1.00 93.00 91 LEU A N 1
ATOM 767 C CA . LEU A 1 91 ? 2.310 -0.818 -17.988 1.00 93.00 91 LEU A CA 1
ATOM 768 C C . LEU A 1 91 ? 3.420 -1.883 -18.004 1.00 93.00 91 LEU A C 1
ATOM 770 O O . LEU A 1 91 ? 4.216 -1.941 -17.071 1.00 93.00 91 LEU A O 1
ATOM 774 N N . ILE A 1 92 ? 3.552 -2.665 -19.082 1.00 92.75 92 ILE A N 1
ATOM 775 C CA . ILE A 1 92 ? 4.586 -3.712 -19.197 1.00 92.75 92 ILE A CA 1
ATOM 776 C C . ILE A 1 92 ? 5.992 -3.107 -19.126 1.00 92.75 92 ILE A C 1
ATOM 778 O O . ILE A 1 92 ? 6.906 -3.695 -18.548 1.00 92.75 92 ILE A O 1
ATOM 782 N N . ARG A 1 93 ? 6.187 -1.923 -19.719 1.00 94.19 93 ARG A N 1
ATOM 783 C CA . ARG A 1 93 ? 7.462 -1.205 -19.635 1.00 94.19 93 ARG A CA 1
ATOM 784 C C . ARG A 1 93 ? 7.671 -0.658 -18.233 1.00 94.19 93 ARG A C 1
ATOM 786 O O . ARG A 1 93 ? 8.768 -0.823 -17.718 1.00 94.19 93 ARG A O 1
ATOM 793 N N . ARG A 1 94 ? 6.636 -0.077 -17.617 1.00 94.50 94 ARG A N 1
ATOM 794 C CA . ARG A 1 94 ? 6.702 0.457 -16.248 1.00 94.50 94 ARG A CA 1
ATOM 795 C C . ARG A 1 94 ? 7.140 -0.623 -15.249 1.00 94.50 94 ARG A C 1
ATOM 797 O O . ARG A 1 94 ? 8.141 -0.429 -14.561 1.00 94.50 94 ARG A O 1
ATOM 804 N N . ILE A 1 95 ? 6.490 -1.794 -15.264 1.00 92.44 95 ILE A N 1
ATOM 805 C CA . ILE A 1 95 ? 6.740 -2.913 -14.333 1.00 92.44 95 ILE A CA 1
ATOM 806 C C . ILE A 1 95 ? 8.210 -3.354 -14.318 1.00 92.44 95 ILE A C 1
ATOM 808 O O . ILE A 1 95 ? 8.755 -3.639 -13.252 1.00 92.44 95 ILE A O 1
ATOM 812 N N . LYS A 1 96 ? 8.900 -3.347 -15.469 1.00 92.69 96 LYS A N 1
ATOM 813 C CA . LYS A 1 96 ? 10.328 -3.718 -15.547 1.00 92.69 96 LYS A CA 1
ATOM 814 C C . LYS A 1 96 ? 11.232 -2.860 -14.658 1.00 92.69 96 LYS A C 1
ATOM 816 O O . LYS A 1 96 ? 12.305 -3.313 -14.271 1.00 92.69 96 LYS A O 1
ATOM 821 N N . TYR A 1 97 ? 10.809 -1.643 -14.329 1.00 92.88 97 TYR A N 1
ATOM 822 C CA . TYR A 1 97 ? 11.580 -0.694 -13.531 1.00 92.88 97 TYR A CA 1
ATOM 823 C C . TYR A 1 97 ? 11.055 -0.536 -12.100 1.00 92.88 97 TYR A C 1
ATOM 825 O O . TYR A 1 97 ? 11.610 0.252 -11.340 1.00 92.88 97 TYR A O 1
ATOM 833 N N . TYR A 1 98 ? 10.034 -1.292 -11.684 1.00 93.62 98 TYR A N 1
ATOM 834 C CA . TYR A 1 98 ? 9.412 -1.148 -10.356 1.00 93.62 98 TYR A CA 1
ATOM 835 C C . TYR A 1 98 ? 10.355 -1.464 -9.198 1.00 93.62 98 TYR A C 1
ATOM 837 O O . TYR A 1 98 ? 10.159 -0.972 -8.090 1.00 93.62 98 TYR A O 1
ATOM 845 N N . HIS A 1 99 ? 11.436 -2.205 -9.444 1.00 92.69 99 HIS A N 1
ATOM 846 C CA . HIS A 1 99 ? 12.471 -2.413 -8.437 1.00 92.69 99 HIS A CA 1
ATOM 847 C C . HIS A 1 99 ? 13.340 -1.163 -8.190 1.00 92.69 99 HIS A C 1
ATOM 849 O O . HIS A 1 99 ? 13.845 -1.007 -7.080 1.00 92.69 99 HIS A O 1
ATOM 855 N N . LEU A 1 100 ? 13.493 -0.252 -9.165 1.00 91.56 100 LEU A N 1
ATOM 856 C CA . LEU A 1 100 ? 14.342 0.943 -9.040 1.00 91.56 100 LEU A CA 1
ATOM 857 C C . LEU A 1 100 ? 14.004 1.837 -7.835 1.00 91.56 100 LEU A C 1
ATOM 859 O O . LEU A 1 100 ? 14.925 2.138 -7.076 1.00 91.56 100 LEU A O 1
ATOM 863 N N . PRO A 1 101 ? 12.742 2.245 -7.590 1.00 90.25 101 PRO A N 1
ATOM 864 C CA . PRO A 1 101 ? 12.423 3.122 -6.466 1.00 90.25 101 PRO A CA 1
ATOM 865 C C . PRO A 1 101 ? 12.727 2.455 -5.124 1.00 90.25 101 PRO A C 1
ATOM 867 O O . PRO A 1 101 ? 13.171 3.129 -4.196 1.00 90.25 101 PRO A O 1
ATOM 870 N N . CYS A 1 102 ? 12.575 1.130 -5.025 1.00 90.12 102 CYS A N 1
ATOM 871 C CA . CYS A 1 102 ? 13.014 0.388 -3.848 1.00 90.12 102 CYS A CA 1
ATOM 872 C C . CYS A 1 102 ? 14.551 0.449 -3.709 1.00 90.12 102 CYS A C 1
ATOM 874 O O . CYS A 1 102 ? 15.063 0.705 -2.622 1.00 90.1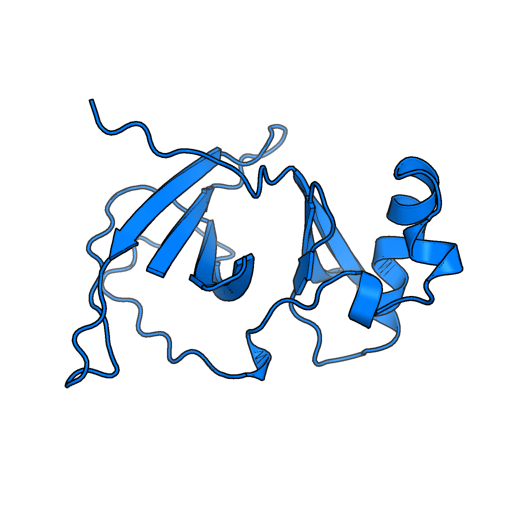2 102 CYS A O 1
ATOM 876 N N . GLN A 1 103 ? 15.305 0.266 -4.795 1.00 87.62 103 GLN A N 1
ATOM 877 C CA . GLN A 1 103 ? 16.774 0.249 -4.772 1.00 87.62 103 GLN A CA 1
ATOM 878 C C . GLN A 1 103 ? 17.422 1.616 -4.551 1.00 87.62 103 GLN A C 1
ATOM 880 O O . GLN A 1 103 ? 18.523 1.666 -4.020 1.00 87.62 103 GLN A O 1
ATOM 885 N N . GLN A 1 104 ? 16.790 2.708 -4.978 1.00 80.44 104 GLN A N 1
ATOM 886 C CA . GLN A 1 104 ? 17.352 4.059 -4.881 1.00 80.44 104 GLN A CA 1
ATOM 887 C C . GLN A 1 104 ? 17.016 4.716 -3.536 1.00 80.44 104 GLN A C 1
ATOM 889 O O . GLN A 1 104 ? 17.872 5.349 -2.920 1.00 80.44 104 GLN A O 1
ATOM 894 N N . ASN A 1 105 ? 15.804 4.493 -3.015 1.00 65.44 105 ASN A N 1
ATOM 895 C CA . ASN A 1 105 ? 15.365 5.007 -1.714 1.00 65.44 105 ASN A CA 1
ATOM 896 C C . ASN A 1 105 ? 15.693 4.027 -0.574 1.00 65.44 105 ASN A C 1
ATOM 898 O O . ASN A 1 105 ? 14.809 3.676 0.213 1.00 65.44 105 ASN A O 1
ATOM 902 N N . LEU A 1 106 ? 16.969 3.617 -0.507 1.00 56.62 106 LEU A N 1
ATOM 903 C CA . LEU A 1 106 ? 17.611 2.487 0.206 1.00 56.62 106 LEU A CA 1
ATOM 904 C C . LEU A 1 106 ? 17.157 2.104 1.633 1.00 56.62 106 LEU A C 1
ATOM 906 O O . LEU A 1 106 ? 17.675 1.137 2.181 1.00 56.62 106 LEU A O 1
ATOM 910 N N . SER A 1 107 ? 16.221 2.796 2.280 1.00 60.31 107 SER A N 1
ATOM 911 C CA . SER A 1 107 ? 15.695 2.363 3.589 1.00 60.31 107 SER A CA 1
ATOM 912 C C . SER A 1 107 ? 14.315 2.898 3.993 1.00 60.31 107 SER A C 1
ATOM 914 O O . SER A 1 107 ? 13.829 2.511 5.054 1.00 60.31 107 SER A O 1
ATOM 916 N N . LYS A 1 108 ? 13.658 3.763 3.204 1.00 74.88 108 LYS A N 1
ATOM 917 C CA . LYS A 1 108 ? 12.403 4.413 3.646 1.00 74.88 108 LYS A CA 1
ATOM 918 C C . LYS A 1 108 ? 11.155 3.984 2.891 1.00 74.88 108 LYS A C 1
ATOM 920 O O . LYS A 1 108 ? 10.089 3.954 3.499 1.00 74.88 108 LYS A O 1
ATOM 925 N N . LEU A 1 109 ? 11.262 3.662 1.603 1.00 89.44 109 LEU A N 1
ATOM 926 C CA . LEU A 1 109 ? 10.082 3.289 0.832 1.00 89.44 109 LEU A CA 1
ATOM 927 C C . LEU A 1 109 ? 9.660 1.868 1.206 1.00 89.44 109 LEU A C 1
ATOM 929 O O . LEU A 1 109 ? 10.373 0.917 0.904 1.00 89.44 109 LEU A O 1
ATOM 933 N N . GLN A 1 110 ? 8.519 1.735 1.879 1.00 92.25 110 GLN A N 1
ATOM 934 C CA . GLN A 1 110 ? 7.951 0.432 2.238 1.00 92.25 110 GLN A CA 1
ATOM 935 C C . GLN A 1 110 ? 6.986 -0.085 1.171 1.00 92.25 110 GLN A C 1
ATOM 937 O O . GLN A 1 110 ? 6.885 -1.289 0.943 1.00 92.25 110 GLN A O 1
ATOM 942 N N . CYS A 1 111 ? 6.274 0.827 0.516 1.00 95.19 111 CYS A N 1
ATOM 943 C CA . CYS A 1 111 ? 5.281 0.506 -0.491 1.00 95.19 111 CYS A CA 1
ATOM 944 C C . CYS A 1 111 ? 5.043 1.683 -1.434 1.00 95.19 111 CYS A C 1
ATOM 946 O O . CYS A 1 111 ? 5.298 2.840 -1.095 1.00 95.19 111 CYS A O 1
ATOM 948 N N . PHE A 1 112 ? 4.509 1.377 -2.607 1.00 95.81 112 PHE A N 1
ATOM 949 C CA . PHE A 1 112 ? 4.012 2.351 -3.570 1.00 95.81 112 PHE A CA 1
ATOM 950 C C . PHE A 1 112 ? 2.870 1.742 -4.380 1.00 95.81 112 PHE A C 1
ATOM 952 O O . PHE A 1 112 ? 2.603 0.546 -4.263 1.00 95.81 112 PHE A O 1
ATOM 959 N N . TYR A 1 113 ? 2.178 2.554 -5.168 1.00 96.12 113 TYR A N 1
ATOM 960 C CA . TYR A 1 113 ? 1.071 2.097 -6.002 1.00 96.12 113 TYR A CA 1
ATOM 961 C C . TYR A 1 113 ? 1.013 2.863 -7.323 1.00 96.12 113 TYR A C 1
ATOM 963 O O . TYR A 1 113 ? 1.506 3.989 -7.416 1.00 96.12 113 TYR A O 1
ATOM 971 N N . ASP A 1 114 ? 0.450 2.224 -8.341 1.00 94.44 114 ASP A N 1
ATOM 972 C CA . ASP A 1 114 ? 0.084 2.852 -9.611 1.00 94.44 114 ASP A CA 1
ATOM 973 C C . ASP A 1 114 ? -1.443 2.782 -9.793 1.00 94.44 114 ASP A C 1
ATOM 975 O O . ASP A 1 114 ? -2.178 2.673 -8.815 1.00 94.44 114 ASP A O 1
ATOM 979 N N . ASP A 1 115 ? -1.919 2.871 -11.031 1.00 91.88 115 ASP A N 1
ATOM 980 C CA . ASP A 1 115 ? -3.348 2.852 -11.353 1.00 91.88 115 ASP A CA 1
ATOM 981 C C . ASP A 1 115 ? -4.014 1.473 -11.160 1.00 91.88 115 ASP A C 1
ATOM 983 O O . ASP A 1 115 ? -5.240 1.375 -11.185 1.00 91.88 115 ASP A O 1
ATOM 987 N N . VAL A 1 116 ? -3.230 0.395 -11.039 1.00 94.19 116 VAL A N 1
ATOM 988 C CA . VAL A 1 116 ? -3.719 -0.998 -11.080 1.00 94.19 116 VAL A CA 1
ATOM 989 C C . VAL A 1 116 ? -3.044 -1.939 -10.073 1.00 94.19 116 VAL A C 1
ATOM 991 O O . VAL A 1 116 ? -3.539 -3.043 -9.852 1.00 94.19 116 VAL A O 1
ATOM 994 N N . HIS A 1 117 ? -1.935 -1.545 -9.453 1.00 95.62 117 HIS A N 1
ATOM 995 C CA . HIS A 1 117 ? -1.130 -2.361 -8.552 1.00 95.62 117 HIS A CA 1
ATOM 996 C C . HIS A 1 117 ? -0.802 -1.629 -7.258 1.00 95.62 117 HIS A C 1
ATOM 998 O O . HIS A 1 117 ? -0.532 -0.428 -7.228 1.00 95.62 117 HIS A O 1
ATOM 1004 N N . ILE A 1 118 ? -0.647 -2.423 -6.200 1.00 96.06 118 ILE A N 1
ATOM 1005 C CA . ILE A 1 118 ? 0.120 -2.039 -5.018 1.00 96.06 118 ILE A CA 1
ATOM 1006 C C . ILE A 1 118 ? 1.395 -2.880 -4.975 1.00 96.06 118 ILE A C 1
ATOM 1008 O O . ILE A 1 118 ? 1.376 -4.095 -5.171 1.00 96.06 118 ILE A O 1
ATOM 1012 N N . CYS A 1 119 ? 2.510 -2.221 -4.686 1.00 95.38 119 CYS A N 1
ATOM 1013 C CA . CYS A 1 119 ? 3.835 -2.807 -4.599 1.00 95.38 119 CYS A CA 1
ATOM 1014 C C . CYS A 1 119 ? 4.404 -2.663 -3.190 1.00 95.38 119 CYS A C 1
ATOM 1016 O O . CYS A 1 119 ? 4.349 -1.595 -2.581 1.00 95.38 119 CYS A O 1
ATOM 1018 N N . LEU A 1 120 ? 5.015 -3.735 -2.695 1.00 94.25 120 LEU A N 1
ATOM 1019 C CA . LEU A 1 120 ? 5.819 -3.751 -1.481 1.00 94.25 120 LEU A CA 1
ATOM 1020 C C . LEU A 1 120 ? 7.298 -3.732 -1.834 1.00 94.25 120 LEU A C 1
ATOM 1022 O O . LEU A 1 120 ? 7.747 -4.533 -2.650 1.00 94.25 120 LEU A O 1
ATOM 1026 N N . CYS A 1 121 ? 8.065 -2.887 -1.158 1.00 92.19 121 CYS A N 1
ATOM 1027 C CA . CYS A 1 121 ? 9.517 -2.939 -1.198 1.00 92.19 121 CYS A CA 1
ATOM 1028 C C . CYS A 1 121 ? 10.030 -3.760 -0.009 1.00 92.19 121 CYS A C 1
ATOM 1030 O O . CYS A 1 121 ? 9.679 -3.498 1.143 1.00 92.19 121 CYS A O 1
ATOM 1032 N N . TYR A 1 122 ? 10.855 -4.771 -0.275 1.00 86.94 122 TYR A N 1
ATOM 1033 C CA . TYR A 1 122 ? 11.484 -5.566 0.778 1.00 86.94 122 TYR A CA 1
ATOM 1034 C C . TYR A 1 122 ? 12.843 -6.104 0.342 1.00 86.94 122 TYR A C 1
ATOM 1036 O O . TYR A 1 122 ? 13.171 -6.194 -0.841 1.00 86.94 122 TYR A O 1
ATOM 1044 N N . ASN A 1 123 ? 13.672 -6.441 1.329 1.00 84.31 123 ASN A N 1
ATOM 1045 C CA . ASN A 1 123 ? 15.007 -6.965 1.080 1.00 84.31 123 ASN A CA 1
ATOM 1046 C C . ASN A 1 123 ? 14.938 -8.458 0.750 1.00 84.31 123 ASN A C 1
ATOM 1048 O O . ASN A 1 123 ? 14.615 -9.278 1.612 1.00 84.31 123 ASN A O 1
ATOM 1052 N N . HIS A 1 124 ? 15.309 -8.810 -0.478 1.00 78.81 124 HIS A N 1
ATOM 1053 C CA . HIS A 1 124 ? 15.486 -10.182 -0.934 1.00 78.81 124 HIS A CA 1
ATOM 1054 C C . HIS A 1 124 ? 16.940 -10.400 -1.365 1.00 78.81 124 HIS A C 1
ATOM 1056 O O . HIS A 1 124 ? 17.434 -9.720 -2.256 1.00 78.81 124 HIS A O 1
ATOM 1062 N N . ARG A 1 125 ? 17.654 -11.341 -0.729 1.00 75.94 125 ARG A N 1
ATOM 1063 C CA . ARG A 1 125 ? 19.048 -11.705 -1.084 1.00 75.94 125 ARG A CA 1
ATOM 1064 C C . ARG A 1 125 ? 19.991 -10.494 -1.260 1.00 75.94 125 ARG A C 1
ATOM 1066 O O . ARG A 1 125 ? 20.783 -10.452 -2.193 1.00 75.94 125 ARG A O 1
ATOM 1073 N N . LYS A 1 126 ? 19.923 -9.524 -0.336 1.00 74.81 126 LYS A N 1
ATOM 1074 C CA . LYS A 1 126 ? 20.691 -8.254 -0.340 1.00 74.81 126 LYS A CA 1
ATOM 1075 C C . LYS A 1 126 ? 20.311 -7.248 -1.440 1.00 74.81 126 LYS A C 1
ATOM 1077 O O . LYS A 1 126 ? 21.004 -6.251 -1.601 1.00 74.81 126 LYS A O 1
ATOM 1082 N N . GLN A 1 127 ? 19.212 -7.466 -2.156 1.00 79.25 127 GLN A N 1
ATOM 1083 C CA . GLN A 1 127 ? 18.635 -6.503 -3.092 1.00 79.25 127 GLN A CA 1
ATOM 1084 C C . GLN A 1 127 ? 17.282 -6.028 -2.564 1.00 79.25 127 GLN A C 1
ATOM 1086 O O . GLN A 1 127 ? 16.463 -6.837 -2.126 1.00 79.25 127 GLN A O 1
ATOM 1091 N N . HIS A 1 128 ? 17.041 -4.718 -2.590 1.00 80.81 128 HIS A N 1
ATOM 1092 C CA . HIS A 1 128 ? 15.730 -4.172 -2.256 1.00 80.81 128 HIS A CA 1
ATOM 1093 C C . HIS A 1 128 ? 14.845 -4.271 -3.499 1.00 80.81 128 HIS A C 1
ATOM 1095 O O . HIS A 1 128 ? 15.104 -3.606 -4.499 1.00 80.81 128 HIS A O 1
ATOM 1101 N N . VAL A 1 129 ? 13.851 -5.154 -3.474 1.00 89.69 129 VAL A N 1
ATOM 1102 C CA . VAL A 1 129 ? 13.017 -5.472 -4.639 1.00 89.69 129 VAL A CA 1
ATOM 1103 C C . VAL A 1 129 ? 11.566 -5.098 -4.376 1.00 89.69 129 VAL A C 1
ATOM 1105 O O . VAL A 1 129 ? 11.062 -5.256 -3.265 1.00 89.69 129 VAL A O 1
ATOM 1108 N N . ALA A 1 130 ? 10.893 -4.620 -5.420 1.00 93.56 130 ALA A N 1
ATOM 1109 C CA . ALA A 1 130 ? 9.438 -4.537 -5.455 1.00 93.56 130 ALA A CA 1
ATOM 1110 C C . ALA A 1 130 ? 8.792 -5.920 -5.656 1.00 93.56 130 ALA A C 1
ATOM 1112 O O . ALA A 1 130 ? 9.231 -6.687 -6.511 1.00 93.56 130 ALA A O 1
ATOM 1113 N N . ASN A 1 131 ? 7.729 -6.209 -4.911 1.00 92.50 131 ASN A N 1
ATOM 1114 C CA . ASN A 1 131 ? 6.771 -7.274 -5.196 1.00 92.50 131 ASN A CA 1
ATOM 1115 C C . ASN A 1 131 ? 5.375 -6.663 -5.256 1.00 92.50 131 ASN A C 1
ATOM 1117 O O . ASN A 1 131 ? 4.927 -6.049 -4.288 1.00 92.50 131 ASN A O 1
ATOM 1121 N N . CYS A 1 132 ? 4.733 -6.804 -6.407 1.00 93.88 132 CYS A N 1
ATOM 1122 C CA . CYS A 1 132 ? 3.499 -6.120 -6.746 1.00 93.88 132 CYS A CA 1
ATOM 1123 C C . CYS A 1 132 ? 2.385 -7.126 -6.980 1.00 93.88 132 CYS A C 1
ATOM 1125 O O . CYS A 1 132 ? 2.628 -8.222 -7.479 1.00 93.88 132 CYS A O 1
ATOM 1127 N N . PHE A 1 133 ? 1.168 -6.726 -6.649 1.00 93.75 133 PHE A N 1
ATOM 1128 C CA . PHE A 1 133 ? -0.040 -7.482 -6.939 1.00 93.75 133 PHE A CA 1
ATOM 1129 C C . PHE A 1 133 ? -1.124 -6.526 -7.424 1.00 93.75 133 PHE A C 1
ATOM 1131 O O . PHE A 1 133 ? -1.119 -5.341 -7.074 1.00 93.75 133 PHE A O 1
ATOM 1138 N N . GLU A 1 134 ? -2.026 -7.038 -8.258 1.00 93.62 134 GLU A N 1
ATOM 1139 C CA . GLU A 1 134 ? -3.151 -6.257 -8.758 1.00 93.62 134 GLU A CA 1
ATOM 1140 C C . GLU A 1 134 ? -4.037 -5.794 -7.602 1.00 93.62 134 GLU A C 1
ATOM 1142 O O . GLU A 1 134 ? -4.331 -6.530 -6.655 1.00 93.62 134 GLU A O 1
ATOM 1147 N N . PHE A 1 135 ? -4.470 -4.544 -7.677 1.00 93.31 135 PHE A N 1
ATOM 1148 C CA . PHE A 1 135 ? -5.298 -3.922 -6.669 1.00 93.31 135 PHE A CA 1
ATOM 1149 C C . PHE A 1 135 ? -6.308 -3.007 -7.349 1.00 93.31 135 PHE A C 1
ATOM 1151 O O . PHE A 1 135 ? -5.991 -1.907 -7.780 1.00 93.31 135 PHE A O 1
ATOM 1158 N N . ASN A 1 136 ? -7.568 -3.441 -7.416 1.00 91.31 136 ASN A N 1
ATOM 1159 C CA . ASN A 1 136 ? -8.633 -2.575 -7.911 1.00 9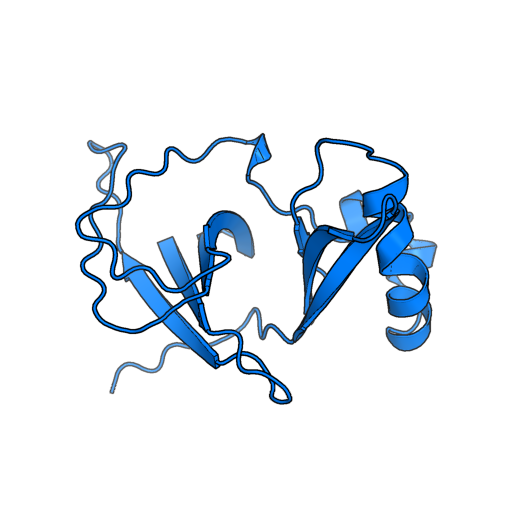1.31 136 ASN A CA 1
ATOM 1160 C C . ASN A 1 136 ? -8.903 -1.457 -6.888 1.00 91.31 136 ASN A C 1
ATOM 1162 O O . ASN A 1 136 ? -9.558 -1.706 -5.866 1.00 91.31 136 ASN A O 1
ATOM 1166 N N . HIS A 1 137 ? -8.384 -0.259 -7.165 1.00 91.12 137 HIS A N 1
ATOM 1167 C CA . HIS A 1 137 ? -8.519 0.939 -6.335 1.00 91.12 137 HIS A CA 1
ATOM 1168 C C . HIS A 1 137 ? -9.966 1.448 -6.258 1.00 91.12 137 HIS A C 1
ATOM 1170 O O . HIS A 1 137 ? -10.341 2.048 -5.254 1.00 91.12 137 HIS A O 1
ATOM 1176 N N . ASP A 1 138 ? -10.805 1.133 -7.246 1.00 88.12 138 ASP A N 1
ATOM 1177 C CA . ASP A 1 138 ? -12.199 1.580 -7.355 1.00 88.12 138 ASP A CA 1
ATOM 1178 C C . ASP A 1 138 ? -13.210 0.517 -6.909 1.00 88.12 138 ASP A C 1
ATOM 1180 O O . ASP A 1 138 ? -14.379 0.536 -7.301 1.00 88.12 138 ASP A O 1
ATOM 1184 N N . MET A 1 139 ? -12.777 -0.431 -6.071 1.00 81.62 139 MET A N 1
ATOM 1185 C CA . MET A 1 139 ? -13.666 -1.456 -5.531 1.00 81.62 139 MET A CA 1
ATOM 1186 C C . MET A 1 139 ? -14.856 -0.821 -4.813 1.00 81.62 139 MET A C 1
ATOM 1188 O O . MET A 1 139 ? -14.706 -0.149 -3.792 1.00 81.62 139 MET A O 1
ATOM 1192 N N . LYS A 1 140 ? -16.052 -1.106 -5.324 1.00 76.69 140 LYS A N 1
ATOM 1193 C CA . LYS A 1 140 ? -17.310 -0.792 -4.658 1.00 76.69 140 LYS A CA 1
ATOM 1194 C C . LYS A 1 140 ? -17.625 -1.915 -3.675 1.00 76.69 140 LYS A C 1
ATOM 1196 O O . LYS A 1 140 ? -17.589 -3.089 -4.038 1.00 76.69 140 LYS A O 1
ATOM 1201 N N . LEU A 1 141 ? -17.869 -1.556 -2.417 1.00 69.12 141 LEU A N 1
ATOM 1202 C CA . LEU A 1 141 ? -18.475 -2.476 -1.464 1.00 69.12 141 LEU A CA 1
ATOM 1203 C C . LEU A 1 141 ? -19.986 -2.391 -1.639 1.00 69.12 141 LEU A C 1
ATOM 1205 O O . LEU A 1 141 ? -20.619 -1.481 -1.107 1.00 69.12 141 LEU A O 1
ATOM 1209 N N . ASP A 1 142 ? -20.537 -3.346 -2.376 1.00 60.31 142 ASP A N 1
ATOM 1210 C CA . ASP A 1 142 ? -21.973 -3.575 -2.381 1.00 60.31 142 ASP A CA 1
ATOM 1211 C C . ASP A 1 142 ? -22.311 -4.361 -1.110 1.00 60.31 142 ASP A C 1
ATOM 1213 O O . ASP A 1 142 ? -22.083 -5.568 -1.007 1.00 60.31 142 ASP A O 1
ATOM 1217 N N . CYS A 1 143 ? -22.778 -3.645 -0.090 1.00 60.16 143 CYS A N 1
ATOM 1218 C CA . CYS A 1 143 ? -23.426 -4.267 1.056 1.00 60.16 143 CYS A CA 1
ATOM 1219 C C . CYS A 1 143 ? -24.849 -4.642 0.618 1.00 60.16 143 CYS A C 1
ATOM 1221 O O . CYS A 1 143 ? -25.683 -3.747 0.479 1.00 60.16 143 CYS A O 1
ATOM 1223 N N . LEU A 1 144 ? -25.098 -5.929 0.357 1.00 37.97 144 LEU A N 1
ATOM 1224 C CA . LEU A 1 144 ? -26.454 -6.484 0.249 1.00 37.97 144 LEU A CA 1
ATOM 1225 C C . LEU A 1 144 ? -27.081 -6.640 1.638 1.00 37.97 144 LEU A C 1
ATOM 1227 O O . LEU A 1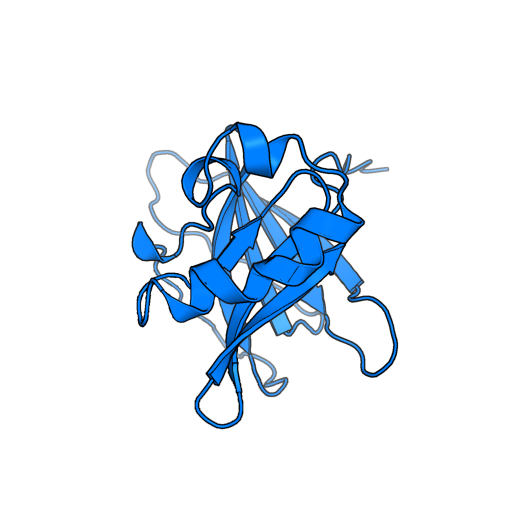 144 ? -26.342 -7.048 2.566 1.00 37.97 144 LEU A O 1
#

Secondary structure (DSSP, 8-state):
-EEEEEE--TTSPPEEEEEE----TT-S-------S--SEEEEEEGGGEEEEEEE-SS----S-------GGGBPEEGGGTS-HHHHTS-HHHHHTTTHHHHHHSTTT--EEE-SSEEEEEEEETTEEEEEEEE--TT------

Foldseek 3Di:
DKKWFWADDPPDAIDIDIDDDDAPPVDPDDDDDDDDDGQWMWDADPPRWIFTFDGHPDDDPDPDDDTDTDPLRTAAEVCVQDPPVLLPDDPVSNVVCQQVSQQVVPPRHQWYDYQFKIWGFDDDPNGTGIDIGGDNSPDDPDDD

pLDDT: mean 87.13, std 10.14, range [37.97, 96.5]